Protein AF-A0A7V2QCY8-F1 (afdb_monomer_lite)

Structure (mmCIF, N/CA/C/O backbone):
data_AF-A0A7V2QCY8-F1
#
_entry.id   AF-A0A7V2QCY8-F1
#
loop_
_atom_site.group_PDB
_atom_site.id
_atom_site.type_symbol
_atom_site.label_atom_id
_atom_site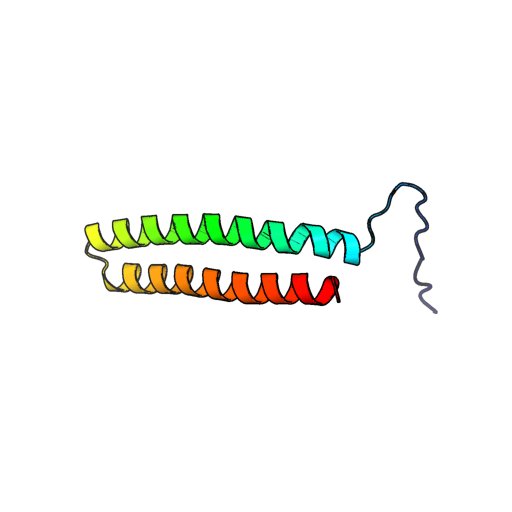.label_alt_id
_atom_site.label_comp_id
_atom_site.label_asym_id
_atom_site.label_entity_id
_atom_site.label_seq_id
_atom_site.pdbx_PDB_ins_code
_atom_site.Cartn_x
_atom_site.Cartn_y
_atom_site.Cartn_z
_atom_site.occupancy
_atom_site.B_iso_or_equiv
_atom_site.auth_seq_id
_atom_site.auth_comp_id
_atom_site.auth_asym_id
_atom_site.auth_atom_id
_atom_site.pdbx_PDB_model_num
ATOM 1 N N . MET A 1 1 ? 40.249 20.318 -8.139 1.00 38.22 1 MET A N 1
ATOM 2 C CA . MET A 1 1 ? 39.953 19.028 -7.486 1.00 38.22 1 MET A CA 1
ATOM 3 C C . MET A 1 1 ? 38.703 18.476 -8.142 1.00 38.22 1 MET A C 1
ATOM 5 O O . MET A 1 1 ? 37.601 18.822 -7.739 1.00 38.22 1 MET A O 1
ATOM 9 N N . SER A 1 2 ? 38.882 17.736 -9.231 1.00 42.62 2 SER A N 1
ATOM 10 C CA . SER A 1 2 ? 37.783 17.101 -9.958 1.00 42.62 2 SER A CA 1
ATOM 11 C C . SER A 1 2 ? 37.505 15.778 -9.265 1.00 42.62 2 SER A C 1
ATOM 13 O O . SER A 1 2 ? 38.394 14.936 -9.183 1.00 42.62 2 SER A O 1
ATOM 15 N N . LYS A 1 3 ? 36.319 15.631 -8.678 1.00 48.81 3 LYS A N 1
ATOM 16 C CA . LYS A 1 3 ? 35.907 14.373 -8.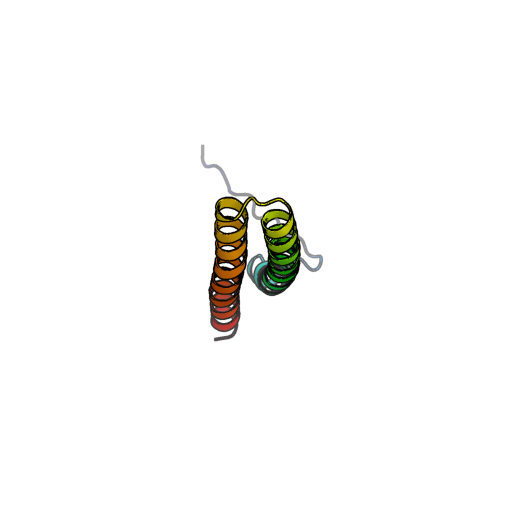062 1.00 48.81 3 LYS A CA 1
ATOM 17 C C . LYS A 1 3 ? 35.488 13.447 -9.199 1.00 48.81 3 LYS A C 1
ATOM 19 O O . LYS A 1 3 ? 34.376 13.551 -9.703 1.00 48.81 3 LYS A O 1
ATOM 24 N N . GLU A 1 4 ? 36.425 12.626 -9.654 1.00 44.94 4 GLU A N 1
ATOM 25 C CA . GLU A 1 4 ? 36.158 11.536 -10.584 1.00 44.94 4 GLU A CA 1
ATOM 26 C C . GLU A 1 4 ? 35.120 10.614 -9.936 1.00 44.94 4 GLU A C 1
ATOM 28 O O . GLU A 1 4 ? 35.338 10.045 -8.865 1.00 44.94 4 GLU A O 1
ATOM 33 N N . HIS A 1 5 ? 33.936 10.547 -10.541 1.00 46.03 5 HIS A N 1
ATOM 34 C CA . HIS A 1 5 ? 32.945 9.543 -10.193 1.00 46.03 5 HIS A CA 1
ATOM 35 C C . HIS A 1 5 ? 33.501 8.195 -10.648 1.00 46.03 5 HIS A C 1
ATOM 37 O O . HIS A 1 5 ? 33.590 7.924 -11.844 1.00 46.03 5 HIS A O 1
ATOM 43 N N . HIS A 1 6 ? 33.925 7.382 -9.682 1.00 45.12 6 HIS A N 1
ATOM 44 C CA . HIS A 1 6 ? 34.315 6.001 -9.919 1.00 45.12 6 HIS A CA 1
ATOM 45 C C . HIS A 1 6 ? 33.113 5.237 -10.476 1.00 45.12 6 HIS A C 1
ATOM 47 O O . HIS A 1 6 ? 32.153 4.951 -9.763 1.00 45.12 6 HIS A O 1
ATOM 53 N N . HIS A 1 7 ? 33.182 4.936 -11.768 1.00 43.44 7 HIS A N 1
ATOM 54 C CA . HIS A 1 7 ? 32.344 3.949 -12.422 1.00 43.44 7 HIS A CA 1
ATOM 55 C C . HIS A 1 7 ? 32.842 2.583 -11.942 1.00 43.44 7 HIS A C 1
ATOM 57 O O . HIS A 1 7 ? 33.969 2.189 -12.245 1.00 43.44 7 HIS A O 1
ATOM 63 N N . HIS A 1 8 ? 32.057 1.921 -11.098 1.00 50.59 8 HIS A N 1
ATOM 64 C CA . HIS A 1 8 ? 32.360 0.568 -10.658 1.00 50.59 8 HIS A CA 1
ATOM 65 C C . HIS A 1 8 ? 31.843 -0.398 -11.722 1.00 50.59 8 HIS A C 1
ATOM 67 O O . HIS A 1 8 ? 30.639 -0.546 -11.888 1.00 50.59 8 HIS A O 1
ATOM 73 N N . ASP A 1 9 ? 32.766 -0.990 -12.475 1.00 45.03 9 ASP A N 1
ATOM 74 C CA . ASP A 1 9 ? 32.507 -2.103 -13.385 1.00 45.03 9 ASP A CA 1
ATOM 75 C C . ASP A 1 9 ? 32.513 -3.402 -12.565 1.00 45.03 9 ASP A C 1
ATOM 77 O O . ASP A 1 9 ? 33.552 -3.813 -12.036 1.00 45.03 9 ASP A O 1
ATOM 81 N N . HIS A 1 10 ? 31.354 -4.047 -12.426 1.00 47.72 10 HIS A N 1
ATOM 82 C CA . HIS A 1 10 ? 31.263 -5.401 -11.891 1.00 47.72 10 HIS A CA 1
ATOM 83 C C . HIS A 1 10 ? 30.581 -6.331 -12.892 1.00 47.72 10 HIS A C 1
ATOM 85 O O . HIS A 1 10 ? 29.364 -6.438 -13.024 1.00 47.72 10 HIS A O 1
ATOM 91 N N . THR A 1 11 ? 31.431 -7.080 -13.584 1.00 46.59 11 THR A N 1
ATOM 92 C CA . THR A 1 11 ? 31.070 -8.286 -14.317 1.00 46.59 11 THR A CA 1
ATOM 93 C C . THR A 1 11 ? 30.662 -9.381 -13.325 1.00 46.59 11 THR A C 1
ATOM 95 O O . THR A 1 11 ? 31.482 -10.141 -12.817 1.00 46.59 11 THR A O 1
ATOM 98 N N . GLY A 1 12 ? 29.361 -9.441 -13.031 1.00 45.84 12 GLY A N 1
ATOM 99 C CA . GLY A 1 12 ? 28.760 -10.447 -12.156 1.00 45.84 12 GLY A CA 1
ATOM 100 C C . GLY A 1 12 ? 27.254 -10.254 -11.989 1.00 45.84 12 GLY A C 1
ATOM 101 O O . GLY A 1 12 ? 26.807 -10.010 -10.882 1.00 45.84 12 GLY A O 1
ATOM 102 N N . SER A 1 13 ? 26.479 -10.321 -13.082 1.00 54.19 13 SER A N 1
ATOM 103 C CA . SER A 1 13 ? 25.012 -10.140 -13.086 1.00 54.19 13 SER A CA 1
ATOM 104 C C . SER A 1 13 ? 24.529 -8.988 -12.186 1.00 54.19 13 SER A C 1
ATOM 106 O O . SER A 1 13 ? 23.672 -9.180 -11.323 1.00 54.19 13 SER A O 1
ATOM 108 N N . GLU A 1 14 ? 25.090 -7.789 -12.352 1.00 58.19 14 GLU A N 1
ATOM 109 C CA . GLU A 1 14 ? 24.565 -6.613 -11.665 1.00 58.19 14 GLU A CA 1
ATOM 110 C C . GLU A 1 14 ? 23.273 -6.167 -12.351 1.00 58.19 14 GLU A C 1
ATOM 112 O O . GLU A 1 14 ? 23.277 -5.695 -13.486 1.00 58.19 14 GLU A O 1
ATOM 117 N N . HIS A 1 15 ? 22.151 -6.350 -11.656 1.00 69.94 15 HIS A N 1
ATOM 118 C CA . HIS A 1 15 ? 20.876 -5.771 -12.057 1.00 69.94 15 HIS A CA 1
ATOM 119 C C . HIS A 1 15 ? 21.011 -4.251 -12.109 1.00 69.94 15 HIS A C 1
ATOM 121 O O . HIS A 1 15 ? 21.413 -3.624 -11.119 1.00 69.94 15 HIS A O 1
ATOM 127 N N . THR A 1 16 ? 20.645 -3.662 -13.249 1.00 92.00 16 THR A N 1
ATOM 128 C CA . THR A 1 16 ? 20.549 -2.207 -13.368 1.00 92.00 16 THR A CA 1
ATOM 129 C C . THR A 1 16 ? 19.530 -1.683 -12.357 1.00 92.00 16 THR A C 1
ATOM 131 O O . THR A 1 16 ? 18.653 -2.417 -11.895 1.00 92.00 16 THR A O 1
ATOM 134 N N . ASP A 1 17 ? 19.600 -0.401 -12.005 1.00 94.06 17 ASP A N 1
ATOM 135 C CA . ASP A 1 17 ? 18.579 0.177 -11.123 1.00 94.06 17 ASP A CA 1
ATOM 136 C C . ASP A 1 17 ? 17.173 0.096 -11.743 1.00 94.06 17 ASP A C 1
ATOM 138 O O . ASP A 1 17 ? 16.190 -0.018 -11.016 1.00 94.06 17 ASP A O 1
ATOM 142 N N . LEU A 1 18 ? 17.083 0.038 -13.076 1.00 95.25 18 LEU A N 1
ATOM 143 C CA . LEU A 1 18 ? 15.846 -0.254 -13.795 1.00 95.25 18 LEU A CA 1
ATOM 144 C C . LEU A 1 18 ? 15.353 -1.691 -13.546 1.00 95.25 18 LEU A C 1
ATOM 146 O O . LEU A 1 18 ? 14.172 -1.890 -13.271 1.00 95.25 18 LEU A O 1
ATOM 150 N N . ASP A 1 19 ? 16.239 -2.689 -13.591 1.00 94.44 19 ASP A N 1
ATOM 151 C CA . ASP A 1 19 ? 15.878 -4.083 -13.295 1.00 94.44 19 ASP A CA 1
ATOM 152 C C . ASP A 1 19 ? 15.433 -4.245 -11.839 1.00 94.44 19 ASP A C 1
ATOM 154 O O . ASP A 1 19 ? 14.449 -4.926 -11.555 1.00 94.44 19 ASP A O 1
ATOM 158 N N . LYS A 1 20 ? 16.110 -3.563 -10.907 1.00 96.00 20 LYS A N 1
ATOM 159 C CA . LYS A 1 20 ? 15.691 -3.520 -9.500 1.00 96.00 20 LYS A CA 1
ATOM 160 C C . LYS A 1 20 ? 14.323 -2.864 -9.348 1.00 96.00 20 LYS A C 1
ATOM 162 O O . LYS A 1 20 ? 13.497 -3.375 -8.600 1.00 96.00 20 LYS A O 1
ATOM 167 N N . LEU A 1 21 ? 14.061 -1.763 -10.055 1.00 96.94 21 LEU A N 1
ATOM 168 C CA . LEU A 1 21 ? 12.778 -1.065 -9.983 1.00 96.94 21 LEU A CA 1
ATOM 169 C C . LEU A 1 21 ? 11.618 -1.957 -10.451 1.00 96.94 21 LEU A C 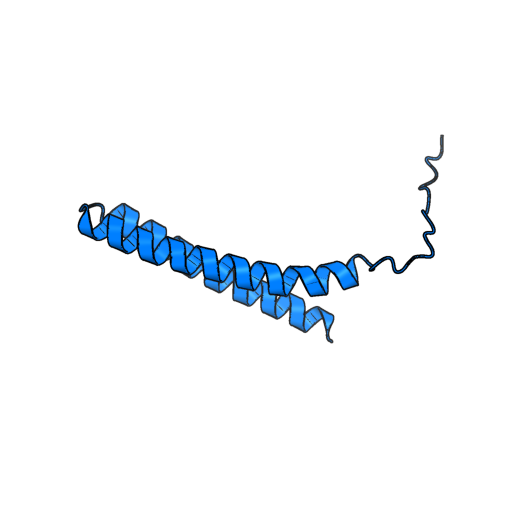1
ATOM 171 O O . LEU A 1 21 ? 10.590 -2.005 -9.781 1.00 96.94 21 LEU A O 1
ATOM 175 N N . ARG A 1 22 ? 11.815 -2.739 -11.522 1.00 96.88 22 ARG A N 1
ATOM 176 C CA . ARG A 1 22 ? 10.830 -3.727 -12.003 1.00 96.88 22 ARG A CA 1
ATOM 177 C C . ARG A 1 22 ? 10.518 -4.829 -10.987 1.00 96.88 22 ARG A C 1
ATOM 179 O O . ARG A 1 22 ? 9.419 -5.367 -11.003 1.00 96.88 22 ARG A O 1
ATOM 186 N N . ILE A 1 23 ? 11.456 -5.152 -10.095 1.00 97.25 23 ILE A N 1
ATOM 187 C CA . ILE A 1 23 ? 11.249 -6.114 -9.000 1.00 97.25 23 ILE A CA 1
ATOM 188 C C . ILE A 1 23 ? 10.583 -5.440 -7.790 1.00 97.25 23 ILE A C 1
ATOM 190 O O . ILE A 1 23 ? 9.719 -6.027 -7.144 1.00 97.25 23 ILE A O 1
ATOM 194 N N . LEU A 1 24 ? 10.977 -4.205 -7.471 1.00 98.25 24 LEU A N 1
ATOM 195 C CA . LEU A 1 24 ? 10.507 -3.493 -6.282 1.00 98.25 24 LEU A CA 1
ATOM 196 C C . LEU A 1 24 ? 9.047 -3.045 -6.383 1.00 98.25 24 LEU A C 1
ATOM 198 O O . LEU A 1 24 ? 8.331 -3.143 -5.393 1.00 98.25 24 LEU A O 1
ATOM 202 N N . LEU A 1 25 ? 8.591 -2.583 -7.550 1.00 98.56 25 LEU A N 1
ATOM 203 C CA . LEU A 1 25 ? 7.209 -2.127 -7.740 1.00 98.56 25 LEU A CA 1
ATOM 204 C C . LEU A 1 25 ? 6.155 -3.198 -7.386 1.00 98.56 25 LEU A C 1
ATOM 206 O O . LEU A 1 25 ? 5.310 -2.907 -6.537 1.00 98.56 25 LEU A O 1
ATOM 210 N N . PRO A 1 26 ? 6.196 -4.431 -7.936 1.00 98.31 26 PRO A N 1
ATOM 211 C CA . PRO A 1 26 ? 5.246 -5.474 -7.547 1.00 98.31 26 PRO A CA 1
ATOM 212 C C . PRO A 1 26 ? 5.405 -5.894 -6.080 1.00 98.31 26 PRO A C 1
ATOM 214 O O . PRO A 1 26 ? 4.404 -6.133 -5.411 1.00 98.31 26 PRO A O 1
ATOM 217 N N . HIS A 1 27 ? 6.633 -5.913 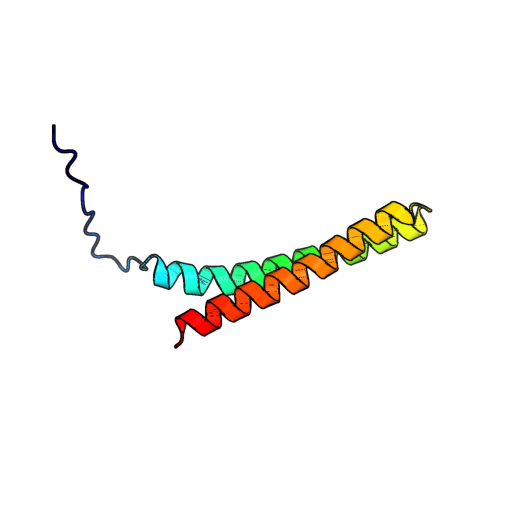-5.549 1.00 98.44 27 HIS A N 1
ATOM 218 C CA . HIS A 1 27 ? 6.869 -6.221 -4.136 1.00 98.44 27 HIS A CA 1
ATOM 219 C C . HIS A 1 27 ? 6.231 -5.188 -3.192 1.00 98.44 27 HIS A C 1
ATOM 221 O O . HIS A 1 27 ? 5.633 -5.551 -2.182 1.00 98.44 27 HIS A O 1
ATOM 227 N N . TRP A 1 28 ? 6.318 -3.894 -3.513 1.00 98.75 28 TRP A N 1
ATOM 228 C CA . TRP A 1 28 ? 5.665 -2.847 -2.726 1.00 98.75 28 TRP A CA 1
ATOM 229 C C . TRP A 1 28 ? 4.140 -2.908 -2.819 1.00 98.75 28 TRP A C 1
ATOM 231 O O . TRP A 1 28 ? 3.482 -2.632 -1.821 1.00 98.75 28 TRP A O 1
ATOM 241 N N . ILE A 1 29 ? 3.580 -3.288 -3.973 1.00 98.75 29 ILE A N 1
ATOM 242 C CA . ILE A 1 29 ? 2.131 -3.499 -4.124 1.00 98.75 29 ILE A CA 1
ATOM 243 C C . ILE A 1 29 ? 1.659 -4.613 -3.184 1.00 98.75 29 ILE A C 1
ATOM 245 O O . ILE A 1 29 ? 0.756 -4.382 -2.382 1.00 98.75 29 ILE A O 1
ATOM 249 N N . GLU A 1 30 ? 2.321 -5.774 -3.226 1.00 98.56 30 GLU A N 1
ATOM 250 C CA . GLU A 1 30 ? 2.014 -6.913 -2.350 1.00 98.56 30 GLU A CA 1
ATOM 251 C C . GLU A 1 30 ? 2.108 -6.519 -0.869 1.00 98.56 30 GLU A C 1
ATOM 253 O O . GLU A 1 30 ? 1.188 -6.762 -0.089 1.00 98.56 30 GLU A O 1
ATOM 258 N N . HIS A 1 31 ? 3.177 -5.823 -0.483 1.00 98.19 31 HIS A N 1
ATOM 259 C CA . HIS A 1 31 ? 3.363 -5.386 0.898 1.00 98.19 31 HIS A CA 1
ATOM 260 C C . HIS A 1 31 ? 2.304 -4.369 1.361 1.00 98.19 31 HIS A C 1
ATOM 262 O O . HIS A 1 31 ? 1.842 -4.401 2.504 1.00 98.19 31 HIS A O 1
ATOM 268 N N . ASN A 1 32 ? 1.884 -3.466 0.476 1.00 98.56 32 ASN A N 1
ATOM 269 C CA . ASN A 1 32 ? 0.808 -2.526 0.770 1.00 98.56 32 ASN A CA 1
ATOM 270 C C . ASN A 1 32 ? -0.540 -3.240 0.943 1.00 98.56 32 ASN A C 1
ATOM 272 O O . ASN A 1 32 ? -1.317 -2.824 1.803 1.00 98.56 32 ASN A O 1
ATOM 276 N N . ASP A 1 33 ? -0.808 -4.313 0.189 1.00 98.50 33 ASP A N 1
ATOM 277 C CA . ASP A 1 33 ? -2.017 -5.130 0.360 1.00 98.50 33 ASP A CA 1
ATOM 278 C C . ASP A 1 33 ? -2.014 -5.847 1.726 1.00 98.50 33 ASP A C 1
ATOM 280 O O . ASP A 1 33 ? -3.024 -5.840 2.436 1.00 98.50 33 ASP A O 1
ATOM 284 N N . GLU A 1 34 ? -0.867 -6.385 2.163 1.00 98.31 34 GLU A N 1
ATOM 285 C CA . GLU A 1 34 ? -0.705 -6.959 3.512 1.00 98.31 34 GLU A CA 1
ATOM 286 C C . GLU A 1 34 ? -0.964 -5.921 4.619 1.00 98.31 34 GLU A C 1
ATOM 288 O O . GLU A 1 34 ? -1.614 -6.205 5.638 1.00 98.31 34 GLU A O 1
ATOM 293 N N . HIS A 1 35 ? -0.469 -4.695 4.428 1.00 98.25 35 HIS A N 1
ATOM 294 C CA . HIS A 1 35 ? -0.713 -3.584 5.341 1.00 98.25 35 HIS A CA 1
ATOM 295 C C . HIS A 1 35 ? -2.176 -3.144 5.350 1.00 98.25 35 HIS A C 1
ATOM 297 O O . HIS A 1 35 ? -2.735 -2.979 6.435 1.00 98.25 35 HIS A O 1
ATOM 303 N N . ALA A 1 36 ? -2.814 -3.008 4.186 1.00 98.31 36 ALA A N 1
ATOM 304 C CA . ALA A 1 36 ? -4.225 -2.653 4.073 1.00 98.31 36 ALA A CA 1
ATOM 305 C C . ALA A 1 36 ? -5.113 -3.668 4.808 1.00 98.31 36 ALA A C 1
A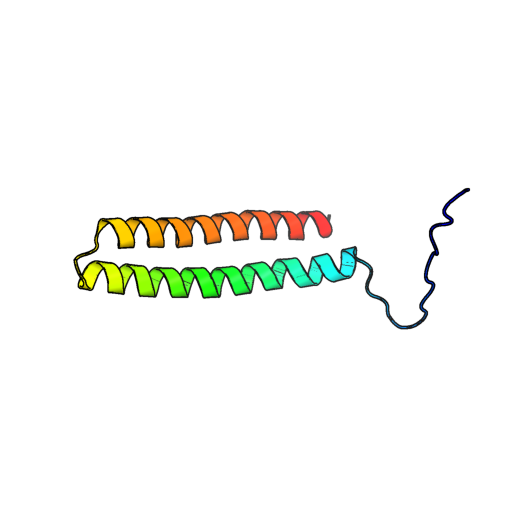TOM 307 O O . ALA A 1 36 ? -5.886 -3.275 5.683 1.00 98.31 36 ALA A O 1
ATOM 308 N N . ALA A 1 37 ? -4.911 -4.970 4.574 1.00 98.31 37 ALA A N 1
ATOM 309 C CA . ALA A 1 37 ? -5.640 -6.032 5.273 1.00 98.31 37 ALA A CA 1
ATOM 310 C C . ALA A 1 37 ? -5.419 -5.987 6.798 1.00 98.31 37 ALA A C 1
ATOM 312 O O . ALA A 1 37 ? -6.344 -6.177 7.596 1.00 98.31 37 ALA A O 1
ATOM 313 N N . SER A 1 38 ? -4.190 -5.686 7.231 1.00 98.50 38 SER A N 1
ATOM 314 C CA . SER A 1 38 ? -3.877 -5.499 8.650 1.00 98.50 38 SER A CA 1
ATOM 315 C C . SER A 1 38 ? -4.616 -4.296 9.245 1.00 98.50 38 SER A C 1
ATOM 317 O O . SER A 1 38 ? -5.146 -4.388 10.357 1.00 98.50 38 SER A O 1
ATOM 319 N N . PHE A 1 39 ? -4.670 -3.174 8.525 1.00 98.56 39 PHE A N 1
ATOM 320 C CA . PHE A 1 39 ? -5.377 -1.967 8.949 1.00 98.56 39 PHE A CA 1
ATOM 321 C C . PHE A 1 39 ? -6.882 -2.199 9.052 1.00 98.56 39 PHE A C 1
ATOM 323 O O . PHE A 1 39 ? -7.455 -1.863 10.084 1.00 98.56 39 PHE A O 1
ATOM 330 N N . GLU A 1 40 ? -7.508 -2.856 8.077 1.00 98.38 40 GLU A N 1
ATOM 331 C CA . GLU A 1 40 ? -8.929 -3.227 8.135 1.00 98.38 40 GLU A CA 1
ATOM 332 C C . GLU A 1 40 ? -9.252 -4.048 9.393 1.00 98.38 40 GLU A C 1
ATOM 334 O O . GLU A 1 40 ? -10.189 -3.737 10.137 1.00 98.38 40 GLU A O 1
ATOM 339 N N . GLY A 1 41 ? -8.416 -5.045 9.708 1.00 98.50 41 GLY A N 1
ATOM 340 C CA . GLY A 1 41 ? -8.562 -5.843 10.926 1.00 98.50 41 GLY A CA 1
ATOM 341 C C . GLY A 1 41 ? -8.428 -5.024 12.217 1.00 98.50 41 GLY A C 1
ATOM 342 O O . GLY A 1 41 ? -9.093 -5.314 13.216 1.00 98.50 41 GLY A O 1
ATOM 343 N N . TRP A 1 42 ? -7.585 -3.990 12.228 1.00 98.69 42 TRP A N 1
ATOM 344 C CA . TRP A 1 42 ? -7.445 -3.083 13.370 1.00 98.69 42 TRP A CA 1
ATOM 345 C C . TRP A 1 42 ? -8.553 -2.038 13.459 1.00 98.69 42 TRP A C 1
ATOM 347 O O . TRP A 1 42 ? -8.958 -1.700 14.573 1.00 98.69 42 TRP A O 1
ATOM 357 N N . ALA A 1 43 ? -9.078 -1.569 12.331 1.00 98.75 43 ALA A N 1
ATOM 358 C CA . ALA A 1 43 ? -10.234 -0.687 12.295 1.00 98.75 43 ALA A CA 1
ATOM 359 C C . ALA A 1 43 ? -11.455 -1.376 12.914 1.00 98.75 43 ALA A C 1
ATOM 361 O O . ALA A 1 43 ? -12.138 -0.795 13.760 1.00 98.75 43 ALA A O 1
ATOM 362 N N . GLU A 1 44 ? -11.662 -2.659 12.604 1.00 98.56 44 GLU A N 1
ATOM 363 C CA . GLU A 1 44 ? -12.738 -3.437 13.212 1.00 98.56 44 GLU A CA 1
ATOM 364 C C . GLU A 1 44 ? -12.549 -3.612 14.725 1.00 98.56 44 GLU A C 1
ATOM 366 O O . GLU A 1 44 ? -13.464 -3.362 15.512 1.00 98.56 44 GLU A O 1
ATOM 371 N N . LYS A 1 45 ? -11.331 -3.932 15.177 1.00 98.75 45 LYS A N 1
ATOM 372 C CA . LYS A 1 45 ? -11.024 -3.964 16.618 1.00 98.75 45 LYS A CA 1
ATOM 373 C C . LYS A 1 45 ? -11.291 -2.611 17.285 1.00 98.75 45 LYS A C 1
ATOM 375 O O . LYS A 1 45 ? -11.851 -2.570 18.379 1.00 98.75 45 LYS A O 1
ATOM 380 N N . ALA A 1 46 ? -10.922 -1.505 16.640 1.00 98.75 46 ALA A N 1
ATOM 381 C CA . ALA A 1 46 ? -11.173 -0.161 17.150 1.00 98.75 46 ALA A CA 1
ATOM 382 C C . ALA A 1 46 ? -12.679 0.142 17.254 1.00 98.75 46 ALA A C 1
ATOM 384 O O . ALA A 1 46 ? -13.105 0.712 18.262 1.00 98.75 46 ALA A O 1
ATOM 385 N N . ARG A 1 47 ? -13.500 -0.297 16.287 1.00 98.44 47 ARG A N 1
ATOM 386 C CA . ARG A 1 47 ? -14.970 -0.214 16.372 1.00 98.44 47 ARG A CA 1
ATOM 387 C C . ARG A 1 47 ? -15.515 -0.964 17.580 1.00 98.44 47 ARG A C 1
ATOM 389 O O . ARG A 1 47 ? -16.272 -0.379 18.353 1.00 98.44 47 ARG A O 1
ATOM 396 N N . VAL A 1 48 ? -15.094 -2.216 17.778 1.00 98.50 48 VAL A N 1
ATOM 397 C CA . VAL A 1 48 ? -15.516 -3.049 18.921 1.00 98.50 48 VAL A CA 1
ATOM 398 C C . VAL A 1 48 ? -15.149 -2.396 20.261 1.00 98.50 48 VAL A C 1
ATOM 400 O O . VAL A 1 48 ? -15.904 -2.489 21.226 1.00 98.50 48 VAL A O 1
ATOM 403 N N . LEU A 1 49 ? -14.029 -1.671 20.317 1.00 98.62 49 LEU A N 1
ATOM 404 C CA . LEU A 1 49 ? -13.578 -0.918 21.495 1.00 98.62 49 LEU A CA 1
ATOM 405 C C . LEU A 1 49 ? -14.259 0.457 21.667 1.00 98.62 49 LEU A C 1
ATOM 407 O O . LEU A 1 49 ? -13.854 1.243 22.526 1.00 98.62 49 LEU A O 1
ATOM 411 N N . GLY A 1 50 ? -15.263 0.783 20.848 1.00 98.62 50 GLY A N 1
ATOM 412 C CA . GLY A 1 50 ? -15.976 2.062 20.894 1.00 98.62 50 GLY A CA 1
ATOM 413 C C . GLY A 1 50 ? -15.182 3.253 20.346 1.00 98.62 50 GLY A C 1
ATOM 414 O O . GLY A 1 50 ? -15.595 4.398 20.515 1.00 98.62 50 GLY A O 1
ATOM 415 N N . GLN A 1 51 ? -14.055 3.016 19.668 1.00 98.75 51 GLN A N 1
ATOM 416 C CA . GLN A 1 51 ? -13.178 4.050 19.110 1.00 98.75 51 GLN A CA 1
ATOM 417 C C . GLN A 1 51 ? -13.542 4.365 17.652 1.00 98.75 51 GLN A C 1
ATOM 419 O O . GLN A 1 51 ? -12.703 4.288 16.755 1.00 98.75 51 GLN A O 1
ATOM 424 N N . ALA A 1 52 ? -14.801 4.738 17.402 1.00 98.25 52 ALA A N 1
ATOM 425 C CA . ALA A 1 52 ? -15.345 4.889 16.047 1.00 98.25 52 ALA A CA 1
ATOM 426 C C . ALA A 1 52 ? -14.544 5.860 15.157 1.00 98.25 52 ALA A C 1
ATOM 428 O O . ALA A 1 52 ? -14.291 5.567 13.992 1.00 98.25 52 ALA A O 1
ATOM 429 N N . LYS A 1 53 ? -14.088 6.993 15.710 1.00 98.62 53 LYS A N 1
ATOM 430 C CA . LYS A 1 53 ? -13.274 7.960 14.957 1.00 98.62 53 LYS A CA 1
ATOM 431 C C . LYS A 1 53 ? -11.903 7.392 14.578 1.00 98.62 53 LYS A C 1
ATOM 433 O O . LYS A 1 53 ? -11.421 7.663 13.487 1.00 98.62 53 LYS A O 1
ATOM 438 N N . ALA A 1 54 ? -11.278 6.617 15.466 1.00 98.62 54 ALA A N 1
ATOM 439 C CA . ALA A 1 54 ? -9.998 5.980 15.166 1.00 98.62 54 ALA A CA 1
ATOM 440 C C . ALA A 1 54 ? -10.166 4.899 14.092 1.00 98.62 54 ALA A C 1
ATOM 442 O O . ALA A 1 54 ? -9.377 4.869 13.157 1.00 98.62 54 ALA A O 1
ATOM 443 N N . ALA A 1 55 ? -11.220 4.080 14.183 1.00 98.75 55 ALA A N 1
ATOM 444 C CA . ALA A 1 55 ? -11.545 3.089 13.159 1.00 98.75 55 ALA A CA 1
ATOM 445 C C . ALA A 1 55 ? -11.682 3.727 11.770 1.00 98.75 55 ALA A C 1
ATOM 447 O O . ALA A 1 55 ? -10.965 3.339 10.856 1.00 98.75 55 ALA A O 1
ATOM 448 N N . GLN A 1 56 ? -12.481 4.796 11.660 1.00 98.75 56 GLN A N 1
ATOM 449 C CA . GLN A 1 56 ? -12.667 5.525 10.403 1.00 98.75 56 GLN A CA 1
ATOM 450 C C . GLN A 1 56 ? -11.343 6.027 9.810 1.00 98.75 56 GLN A C 1
ATOM 452 O O . GLN A 1 56 ? -11.129 5.940 8.608 1.00 98.75 56 GLN A O 1
ATOM 457 N N . GLN A 1 57 ? -10.445 6.558 10.645 1.00 98.81 57 GLN A N 1
ATOM 458 C CA . GLN A 1 57 ? -9.139 7.025 10.176 1.00 98.81 57 GLN A CA 1
ATOM 459 C C . GLN A 1 57 ? -8.224 5.870 9.751 1.00 98.81 57 GLN A C 1
ATOM 461 O O . GLN A 1 57 ? -7.443 6.033 8.823 1.00 98.81 57 GLN A O 1
ATOM 466 N N . ILE A 1 58 ? -8.314 4.704 10.396 1.00 98.62 58 ILE A N 1
ATOM 467 C CA . ILE A 1 58 ? -7.546 3.514 10.005 1.00 98.62 58 ILE A CA 1
ATOM 468 C C . ILE A 1 58 ? -8.069 2.942 8.676 1.00 98.62 58 ILE A C 1
ATOM 470 O O . ILE A 1 58 ? -7.267 2.572 7.824 1.00 98.62 58 ILE A O 1
ATOM 474 N N . GLU A 1 59 ? -9.385 2.923 8.462 1.00 98.44 59 GLU A N 1
ATOM 475 C CA . GLU A 1 59 ? -9.989 2.563 7.168 1.00 98.44 59 GLU A CA 1
ATOM 476 C C . GLU A 1 59 ? -9.533 3.488 6.043 1.00 98.44 59 GLU A C 1
ATOM 478 O O . GLU A 1 59 ? -9.116 3.015 4.990 1.00 98.44 59 GLU A O 1
ATOM 483 N N . GLU A 1 60 ? -9.510 4.798 6.288 1.00 98.62 60 GLU A N 1
ATOM 484 C CA . GLU A 1 60 ? -9.006 5.769 5.313 1.00 98.62 60 GLU A CA 1
ATOM 485 C C . GLU A 1 60 ? -7.532 5.500 4.950 1.00 98.62 60 GLU A C 1
ATOM 487 O O . GLU A 1 60 ? -7.113 5.697 3.809 1.00 98.62 60 GLU A O 1
ATOM 492 N N . VAL A 1 61 ? -6.719 4.995 5.886 1.00 98.38 61 VAL A N 1
ATOM 493 C CA . VAL A 1 61 ? -5.343 4.572 5.578 1.00 98.38 61 VAL A CA 1
ATOM 494 C C . VAL A 1 61 ? -5.327 3.356 4.649 1.00 98.38 61 VAL A C 1
ATOM 496 O O . VAL A 1 61 ? -4.531 3.352 3.708 1.00 98.38 61 VAL A O 1
ATOM 499 N N . ALA A 1 62 ? -6.195 2.363 4.865 1.00 97.62 62 ALA A N 1
ATOM 500 C CA . ALA A 1 62 ? -6.310 1.200 3.982 1.00 97.62 62 ALA A CA 1
ATOM 501 C C . ALA A 1 62 ? -6.730 1.610 2.557 1.00 97.62 62 ALA A C 1
ATOM 503 O O . ALA A 1 62 ? -6.096 1.205 1.583 1.00 97.62 62 ALA A O 1
ATOM 504 N N . GLU A 1 63 ? -7.709 2.511 2.424 1.00 97.19 63 GLU A N 1
ATOM 505 C CA . GLU A 1 63 ? -8.133 3.054 1.124 1.00 97.19 63 GLU A CA 1
ATOM 506 C C . GLU A 1 63 ? -6.995 3.799 0.409 1.00 97.19 63 GLU A C 1
ATOM 508 O O . GLU A 1 63 ? -6.772 3.638 -0.795 1.00 97.19 63 GLU A O 1
ATOM 513 N N . ARG A 1 64 ? -6.217 4.592 1.153 1.00 98.44 64 ARG A N 1
ATOM 514 C CA . ARG A 1 64 ? -5.059 5.302 0.597 1.00 98.44 64 ARG A CA 1
ATOM 515 C C . ARG A 1 64 ? -3.952 4.348 0.144 1.00 98.44 64 ARG A C 1
ATOM 517 O O . ARG A 1 64 ? -3.270 4.671 -0.825 1.00 98.44 64 ARG A O 1
ATOM 524 N N . MET A 1 65 ? -3.781 3.191 0.788 1.00 97.56 65 MET A N 1
ATOM 525 C CA . MET A 1 65 ? -2.854 2.153 0.311 1.00 97.56 65 MET A CA 1
ATOM 526 C C . MET A 1 65 ? -3.292 1.570 -1.032 1.00 97.56 65 MET A C 1
ATOM 528 O O . MET A 1 65 ? -2.461 1.446 -1.929 1.00 97.56 65 MET A O 1
ATOM 532 N N . ALA A 1 66 ? -4.591 1.339 -1.236 1.00 94.38 66 ALA A N 1
ATOM 533 C CA . ALA A 1 66 ? -5.096 0.910 -2.540 1.00 94.38 66 ALA A CA 1
ATOM 534 C C . ALA A 1 66 ? -4.823 1.955 -3.643 1.00 94.38 66 ALA A C 1
ATOM 536 O O . ALA A 1 66 ? -4.431 1.603 -4.757 1.00 94.38 66 ALA A O 1
ATOM 537 N N . ALA A 1 67 ? -4.958 3.250 -3.337 1.00 98.19 67 ALA A N 1
ATOM 538 C CA . ALA A 1 67 ? -4.605 4.322 -4.273 1.00 98.19 67 ALA A CA 1
ATOM 539 C C . ALA A 1 67 ? -3.088 4.382 -4.565 1.00 98.19 67 ALA A C 1
ATOM 541 O O . ALA A 1 67 ? -2.680 4.607 -5.709 1.00 98.19 67 ALA A O 1
ATOM 542 N N . CYS A 1 68 ? -2.240 4.139 -3.557 1.00 98.44 68 CYS A N 1
ATOM 543 C CA . CYS A 1 68 ? -0.801 3.966 -3.763 1.00 98.44 68 CYS A CA 1
ATOM 544 C C . CYS A 1 68 ? -0.516 2.801 -4.720 1.00 98.44 68 CYS A C 1
ATOM 546 O O . CYS A 1 68 ? 0.262 2.975 -5.656 1.00 98.44 68 CYS A O 1
ATOM 548 N N . ASN A 1 69 ? -1.197 1.664 -4.557 1.00 98.62 69 ASN A N 1
ATOM 549 C CA . ASN A 1 69 ? -1.024 0.494 -5.421 1.00 98.62 69 ASN A CA 1
ATOM 550 C C . ASN A 1 69 ? -1.398 0.776 -6.877 1.00 98.62 69 ASN A C 1
ATOM 552 O O . ASN A 1 69 ? -0.658 0.381 -7.772 1.00 98.62 69 ASN A O 1
ATOM 556 N N . GLN A 1 70 ? -2.459 1.548 -7.130 1.00 98.62 70 GLN A N 1
ATOM 557 C CA . GLN A 1 70 ? -2.804 1.993 -8.489 1.00 98.62 70 GLN A CA 1
ATOM 558 C C . GLN A 1 70 ? -1.685 2.828 -9.126 1.00 98.62 70 GLN A C 1
ATOM 560 O O . GLN A 1 70 ? -1.374 2.665 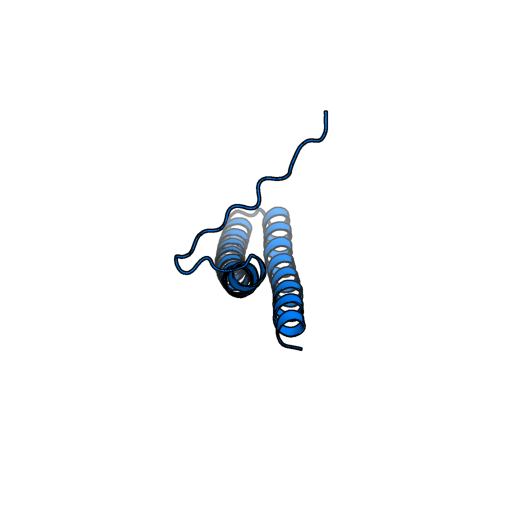-10.303 1.00 98.62 70 GLN A O 1
ATOM 565 N N . SER A 1 71 ? -1.047 3.700 -8.342 1.00 98.75 71 SER A N 1
ATOM 566 C CA . SER A 1 71 ? 0.051 4.545 -8.828 1.00 98.75 71 SER A CA 1
ATOM 567 C C . SER A 1 71 ? 1.320 3.731 -9.098 1.00 98.75 71 SER A C 1
ATOM 569 O O . SER A 1 71 ? 2.018 3.982 -10.076 1.00 98.75 71 SER A O 1
ATOM 571 N N . LEU A 1 72 ? 1.611 2.741 -8.248 1.00 98.62 72 LEU A N 1
ATOM 572 C CA . LEU A 1 72 ? 2.730 1.816 -8.431 1.00 98.62 72 LEU A CA 1
ATOM 573 C C . LEU A 1 72 ? 2.522 0.896 -9.641 1.00 98.62 72 LEU A C 1
ATOM 575 O O . LEU A 1 72 ? 3.472 0.660 -10.383 1.00 98.62 72 LEU A O 1
ATOM 579 N N . ALA A 1 73 ? 1.294 0.426 -9.871 1.00 98.56 73 ALA A N 1
ATOM 580 C CA . ALA A 1 73 ? 0.949 -0.377 -11.041 1.00 98.56 73 ALA A CA 1
ATOM 581 C C . ALA A 1 73 ? 1.117 0.428 -12.337 1.00 98.56 73 ALA A C 1
ATOM 583 O O . ALA A 1 73 ? 1.803 -0.025 -13.246 1.00 98.56 73 ALA A O 1
ATOM 584 N N . ALA A 1 74 ? 0.606 1.663 -12.380 1.00 98.50 74 ALA A N 1
ATOM 585 C CA . ALA A 1 74 ? 0.807 2.554 -13.523 1.00 98.50 74 ALA A CA 1
ATOM 586 C C . ALA A 1 74 ? 2.297 2.863 -13.769 1.00 98.50 74 ALA A C 1
ATOM 588 O O . ALA A 1 74 ? 2.739 2.955 -14.912 1.00 98.50 74 ALA A O 1
ATOM 589 N N . ALA A 1 75 ? 3.094 3.000 -12.702 1.00 98.44 75 ALA A N 1
ATOM 590 C CA . ALA A 1 75 ? 4.539 3.160 -12.829 1.00 98.44 75 ALA A CA 1
ATOM 591 C C . ALA A 1 75 ? 5.209 1.914 -13.424 1.00 98.44 75 ALA A C 1
ATOM 593 O O . ALA A 1 75 ? 6.141 2.067 -14.203 1.00 98.44 75 ALA A O 1
ATOM 594 N N . LEU A 1 76 ? 4.749 0.706 -13.076 1.00 98.00 76 LEU A N 1
ATOM 595 C CA . LEU A 1 76 ? 5.264 -0.544 -13.638 1.00 98.00 76 LEU A CA 1
ATOM 596 C C . LEU A 1 76 ? 4.918 -0.667 -15.126 1.00 98.00 76 LEU A C 1
ATOM 598 O O . LEU A 1 76 ? 5.814 -0.942 -15.918 1.00 98.00 76 LEU A O 1
ATOM 602 N N . GLU A 1 77 ? 3.667 -0.389 -15.499 1.00 97.81 77 GLU A N 1
ATOM 603 C CA . GLU A 1 77 ? 3.209 -0.376 -16.897 1.00 97.81 77 GLU A CA 1
ATOM 604 C C . GLU A 1 77 ? 4.058 0.575 -17.756 1.00 97.81 77 GLU A C 1
ATOM 606 O O . GLU A 1 77 ? 4.537 0.197 -18.821 1.00 97.81 77 GLU A O 1
ATOM 611 N N . ALA A 1 78 ? 4.363 1.774 -17.248 1.00 97.69 78 ALA A N 1
ATOM 612 C CA . ALA A 1 78 ? 5.202 2.749 -17.947 1.00 97.69 78 ALA A CA 1
ATOM 613 C C . ALA A 1 78 ? 6.672 2.311 -18.146 1.00 97.69 78 ALA A C 1
ATOM 615 O O . ALA A 1 78 ? 7.394 2.946 -18.912 1.00 97.69 78 ALA A O 1
ATOM 616 N N . LEU A 1 79 ? 7.151 1.265 -17.456 1.00 95.44 79 LEU A N 1
ATOM 617 C CA . LEU A 1 79 ? 8.482 0.677 -17.690 1.00 95.44 79 LEU A CA 1
ATOM 618 C C . LEU A 1 79 ? 8.476 -0.411 -18.776 1.00 95.44 79 LEU A C 1
ATOM 620 O O . LEU A 1 79 ? 9.554 -0.924 -19.114 1.00 95.44 79 LEU A O 1
ATOM 624 N N . GLU A 1 80 ? 7.294 -0.812 -19.248 1.00 84.94 80 GLU A N 1
ATOM 625 C CA . GLU A 1 80 ? 7.074 -1.855 -20.257 1.00 84.94 80 GLU A CA 1
ATOM 626 C C . GLU A 1 80 ? 6.709 -1.285 -21.644 1.00 84.94 80 GLU A C 1
ATOM 628 O O . GLU A 1 80 ? 6.755 -2.032 -22.625 1.00 84.94 80 GLU A O 1
ATOM 633 N N . GLU A 1 81 ? 6.401 0.016 -21.730 1.00 72.38 81 GLU A N 1
ATOM 634 C CA . GLU A 1 81 ? 6.227 0.795 -22.975 1.00 72.38 81 GLU A CA 1
ATOM 635 C C . GLU A 1 81 ? 7.560 1.132 -23.672 1.00 72.38 81 GLU A C 1
ATOM 637 O O . GLU A 1 81 ? 7.595 1.061 -24.926 1.00 72.38 81 GLU A O 1
#

Foldseek 3Di:
DDPPDDDDDDPDPDQDVLSVLLVVLVVLLVVLQVQLVVLQVVLVVCVVVVNPVVSVVSNVSSVVSVVVNVVSVVVNVVSVD

Secondary structure (DSSP, 8-state):
----------TTT---HHHHHHHHHHHHHHHHHHHHHHHHHHHHHHHHTT-HHHHHHHHHHHHHHHHHHHHHHHHHHTTT-

Radius of gyration: 20.0 Å; chains: 1; bounding box: 56×30×44 Å

pLDDT: mean 88.3, std 19.54, range [38.22, 98.81]

Sequence (81 aa):
MSKEHHHHDHTGSEHTDLDKLRILLPHWIEHNDEHAASFEGWAEKARVLGQAKAAQQIEEVAERMAACNQSLAAALEALEE